Protein AF-A0A2T1A103-F1 (afdb_monomer_lite)

Structure (mmCIF, N/CA/C/O backbone):
data_AF-A0A2T1A103-F1
#
_entry.id   AF-A0A2T1A103-F1
#
loop_
_atom_site.group_PDB
_atom_site.id
_atom_site.type_symbol
_atom_site.label_atom_id
_atom_site.label_alt_id
_atom_site.label_comp_id
_atom_site.label_asym_id
_atom_site.label_entity_id
_atom_site.label_seq_id
_atom_site.pdbx_PDB_ins_code
_atom_site.Cartn_x
_atom_site.Cartn_y
_atom_site.Cartn_z
_atom_site.occupancy
_atom_site.B_iso_or_equiv
_atom_site.auth_seq_id
_atom_site.auth_comp_id
_atom_site.auth_asym_id
_atom_site.auth_atom_id
_atom_site.pdbx_PDB_model_num
ATOM 1 N N . MET A 1 1 ? -15.173 -16.725 15.315 1.00 43.38 1 MET A N 1
ATOM 2 C CA . MET A 1 1 ? -15.925 -16.155 14.168 1.00 43.38 1 MET A CA 1
ATOM 3 C C . MET A 1 1 ? -15.223 -14.964 13.466 1.00 43.38 1 MET A C 1
ATOM 5 O O . MET A 1 1 ? -15.903 -14.164 12.845 1.00 43.38 1 MET A O 1
ATOM 9 N N . ARG A 1 2 ? -13.879 -14.815 13.492 1.00 43.91 2 ARG A N 1
ATOM 10 C CA . ARG A 1 2 ? -13.164 -13.642 12.906 1.00 43.91 2 ARG A CA 1
ATOM 11 C C . ARG A 1 2 ? -12.462 -13.895 11.554 1.00 43.91 2 ARG A C 1
ATOM 13 O O . ARG A 1 2 ? -11.987 -12.943 10.951 1.00 43.91 2 ARG A O 1
ATOM 20 N N . ALA A 1 3 ? -12.419 -15.137 11.063 1.00 41.94 3 ALA A N 1
ATOM 21 C CA . ALA A 1 3 ? -11.714 -15.483 9.818 1.00 41.94 3 ALA A CA 1
ATOM 22 C C . ALA A 1 3 ? -12.531 -15.193 8.539 1.00 41.94 3 ALA A C 1
ATOM 24 O O . ALA A 1 3 ? -11.980 -14.758 7.534 1.00 41.94 3 ALA A O 1
ATOM 25 N N . LEU A 1 4 ? -13.862 -15.327 8.597 1.00 45.59 4 LEU A N 1
ATOM 26 C CA . LEU A 1 4 ? -14.721 -15.297 7.403 1.00 45.59 4 LEU A CA 1
ATOM 27 C C . LEU A 1 4 ? -14.848 -13.912 6.740 1.00 45.59 4 LEU A C 1
ATOM 29 O O . LEU A 1 4 ? -15.034 -13.826 5.529 1.00 45.59 4 LEU A O 1
ATOM 33 N N . VAL A 1 5 ? -14.710 -12.816 7.495 1.00 47.00 5 VAL A N 1
ATOM 34 C CA . VAL A 1 5 ? -14.847 -11.456 6.936 1.00 47.00 5 VAL A CA 1
ATOM 35 C C . VAL A 1 5 ? -13.583 -11.035 6.174 1.00 47.00 5 VAL A C 1
ATOM 37 O O . VAL A 1 5 ? -13.667 -10.334 5.168 1.00 47.00 5 VAL A O 1
ATOM 40 N N . ALA A 1 6 ? -12.402 -11.500 6.595 1.00 48.12 6 ALA A N 1
ATOM 41 C CA . ALA A 1 6 ? -11.149 -11.203 5.903 1.00 48.12 6 ALA A CA 1
ATOM 42 C C . ALA A 1 6 ? -11.046 -11.941 4.557 1.00 48.12 6 ALA A C 1
ATOM 44 O O . ALA A 1 6 ? -10.628 -11.322 3.571 1.00 48.12 6 ALA A O 1
ATOM 45 N N . ASP A 1 7 ? -11.474 -13.210 4.514 1.00 45.69 7 ASP A N 1
ATOM 46 C CA . ASP A 1 7 ? -11.533 -14.032 3.297 1.00 45.69 7 ASP A CA 1
ATOM 47 C C . ASP A 1 7 ? -12.546 -13.496 2.284 1.00 45.69 7 ASP A C 1
ATOM 49 O O . ASP A 1 7 ? -12.238 -13.390 1.096 1.00 45.69 7 ASP A O 1
ATOM 53 N N . LEU A 1 8 ? -13.723 -13.053 2.742 1.00 46.28 8 LEU A N 1
ATOM 54 C CA . LEU A 1 8 ? -14.737 -12.491 1.850 1.00 46.28 8 LEU A CA 1
ATOM 55 C C . LEU A 1 8 ? -14.249 -11.206 1.169 1.00 46.28 8 LEU A C 1
ATOM 57 O O . LEU A 1 8 ? -14.463 -11.028 -0.028 1.00 46.28 8 LEU A O 1
ATOM 61 N N . VAL A 1 9 ? -13.525 -10.332 1.882 1.00 50.69 9 VAL A N 1
ATOM 62 C CA . VAL A 1 9 ? -12.984 -9.119 1.251 1.00 50.69 9 VAL A CA 1
ATOM 63 C C . VAL A 1 9 ? -11.777 -9.427 0.359 1.00 50.69 9 VAL A C 1
ATOM 65 O O . VAL A 1 9 ? -11.596 -8.746 -0.645 1.00 50.69 9 VAL A O 1
ATOM 68 N N . GLN A 1 10 ? -10.953 -10.442 0.662 1.00 49.34 10 GLN A N 1
ATOM 69 C CA . GLN A 1 10 ? -9.934 -10.895 -0.302 1.00 49.34 10 GLN A CA 1
ATOM 70 C C . GLN A 1 10 ? -10.591 -11.385 -1.598 1.00 49.34 10 GLN A C 1
ATOM 72 O O . GLN A 1 10 ? -10.198 -10.946 -2.677 1.00 49.34 10 GLN A O 1
ATOM 77 N N . ASN A 1 11 ? -11.638 -12.205 -1.493 1.00 42.88 11 ASN A N 1
ATOM 78 C CA . ASN A 1 11 ? -12.364 -12.716 -2.652 1.00 42.88 11 ASN A CA 1
ATOM 79 C C . ASN A 1 11 ? -13.065 -11.609 -3.440 1.00 42.88 11 ASN A C 1
ATOM 81 O O . ASN A 1 11 ? -13.009 -11.630 -4.662 1.00 42.88 11 ASN A O 1
ATOM 85 N N . VAL A 1 12 ? -13.650 -10.604 -2.783 1.00 51.09 12 VAL A N 1
ATOM 86 C CA . VAL A 1 12 ? -14.264 -9.453 -3.470 1.00 51.09 12 VAL A CA 1
ATOM 87 C C . VAL A 1 12 ? -13.219 -8.595 -4.183 1.00 51.09 12 VAL A C 1
ATOM 89 O O . VAL A 1 12 ? -13.453 -8.179 -5.313 1.00 51.09 12 VAL A O 1
ATOM 92 N N . VAL A 1 13 ? -12.049 -8.356 -3.582 1.00 54.25 13 VAL A N 1
ATOM 93 C CA . VAL A 1 13 ? -10.981 -7.554 -4.210 1.00 54.25 13 VAL A CA 1
ATOM 94 C C . VAL A 1 13 ? -10.370 -8.284 -5.411 1.00 54.25 13 VAL A C 1
ATOM 96 O O . VAL A 1 13 ? -10.154 -7.656 -6.449 1.00 54.25 13 VAL A O 1
ATOM 99 N N . MET A 1 14 ? -10.167 -9.602 -5.312 1.00 48.94 14 MET A N 1
ATOM 100 C CA . MET A 1 14 ? -9.715 -10.434 -6.435 1.00 48.94 14 MET A CA 1
ATOM 101 C C . MET A 1 14 ? -10.798 -10.573 -7.518 1.00 48.94 14 MET A C 1
ATOM 103 O O . MET A 1 14 ? -10.502 -10.466 -8.708 1.00 48.94 14 MET A O 1
ATOM 107 N N . ALA A 1 15 ? -12.068 -10.728 -7.129 1.00 48.38 15 ALA A N 1
ATOM 108 C CA . ALA A 1 15 ? -13.197 -10.804 -8.056 1.00 48.38 15 ALA A CA 1
ATOM 109 C C . ALA A 1 15 ? -13.450 -9.476 -8.789 1.00 48.38 15 ALA A C 1
ATOM 111 O O . ALA A 1 15 ? -13.805 -9.500 -9.967 1.00 48.38 15 ALA A O 1
ATOM 112 N N . ASN A 1 16 ? -13.221 -8.323 -8.147 1.00 43.97 16 ASN A N 1
ATOM 113 C CA . ASN A 1 16 ? -13.309 -7.020 -8.813 1.00 43.97 16 ASN A CA 1
ATOM 114 C C . ASN A 1 16 ? -12.141 -6.771 -9.771 1.00 43.97 16 ASN A C 1
ATOM 116 O O . ASN A 1 16 ? -12.347 -6.138 -10.801 1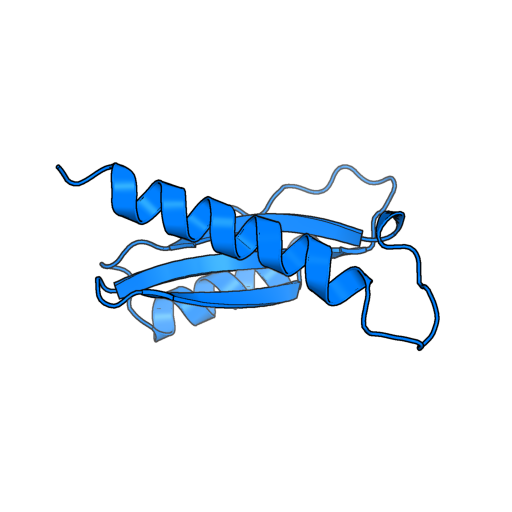.00 43.97 16 ASN A O 1
ATOM 120 N N . SER A 1 17 ? -10.949 -7.312 -9.488 1.00 49.41 17 SER A N 1
ATOM 121 C CA . SER A 1 17 ? -9.821 -7.256 -10.430 1.00 49.41 17 SER A CA 1
ATOM 122 C C . SER A 1 17 ? -10.169 -7.918 -11.765 1.00 49.41 17 SER A C 1
ATOM 124 O O . SER A 1 17 ? -9.811 -7.408 -12.818 1.00 49.41 17 SER A O 1
ATOM 126 N N . LYS A 1 18 ? -10.929 -9.022 -11.734 1.00 42.56 18 LYS A N 1
ATOM 127 C CA . LYS A 1 18 ? -11.368 -9.723 -12.948 1.00 42.56 18 LYS A CA 1
ATOM 128 C C . LYS A 1 18 ? -12.494 -8.995 -13.699 1.00 42.56 18 LYS A C 1
ATOM 130 O O . LYS A 1 18 ? -12.694 -9.257 -14.879 1.00 42.56 18 LYS A O 1
ATOM 135 N N . ARG A 1 19 ? -13.239 -8.100 -13.036 1.00 45.69 19 ARG A N 1
ATOM 136 C CA . ARG A 1 19 ? -14.353 -7.334 -13.634 1.00 45.69 19 ARG A CA 1
ATOM 137 C C 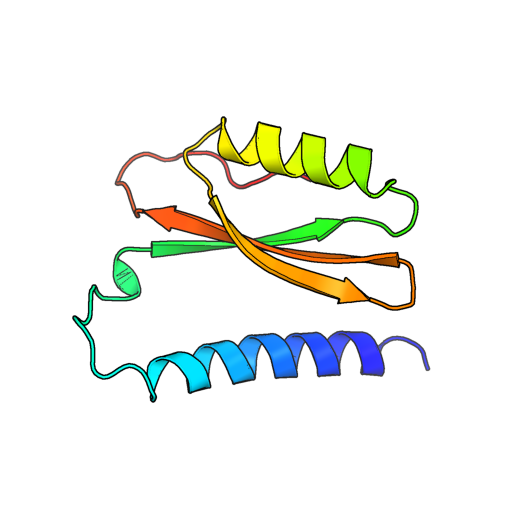. ARG A 1 19 ? -13.908 -6.019 -14.271 1.00 45.69 19 ARG A C 1
ATOM 139 O O . ARG A 1 19 ? -14.481 -5.628 -15.281 1.00 45.69 19 ARG A O 1
ATOM 146 N N . GLU A 1 20 ? -12.879 -5.364 -13.739 1.00 47.78 20 GLU A N 1
ATOM 147 C CA . GLU A 1 20 ? -12.322 -4.143 -14.347 1.00 47.78 20 GLU A CA 1
ATOM 148 C C . GLU A 1 20 ? -11.655 -4.398 -15.704 1.00 47.78 20 GLU A C 1
ATOM 150 O O . GLU A 1 20 ? -11.705 -3.534 -16.579 1.00 47.78 20 GLU A O 1
ATOM 155 N N . ALA A 1 21 ? -11.147 -5.615 -15.924 1.00 50.12 21 ALA A N 1
ATOM 156 C CA . ALA A 1 21 ? -10.646 -6.067 -17.220 1.00 50.12 21 ALA A CA 1
ATOM 157 C C . ALA A 1 21 ? -11.728 -6.092 -18.324 1.00 50.12 21 ALA A C 1
ATOM 159 O O . ALA A 1 21 ? -11.401 -6.093 -19.506 1.00 50.12 21 ALA A O 1
ATOM 160 N N . VAL A 1 22 ? -13.018 -6.097 -17.961 1.00 48.66 22 VAL A N 1
ATOM 161 C CA . VAL A 1 22 ? -14.138 -6.273 -18.905 1.00 48.66 22 VAL A CA 1
ATOM 162 C C . VAL A 1 22 ? -14.742 -4.934 -19.363 1.00 48.66 22 VAL A C 1
ATOM 164 O O . VAL A 1 22 ? -15.473 -4.913 -20.347 1.00 48.66 22 VAL A O 1
ATOM 167 N N . HIS A 1 23 ? -14.441 -3.805 -18.703 1.00 40.47 23 HIS A N 1
ATOM 168 C CA . HIS A 1 23 ? -15.127 -2.523 -18.967 1.00 40.47 23 HIS A CA 1
ATOM 169 C C . HIS A 1 23 ? -14.253 -1.389 -19.530 1.00 40.47 23 HIS A C 1
ATOM 171 O O . HIS A 1 23 ? -14.742 -0.276 -19.702 1.00 40.47 23 HIS A O 1
ATOM 177 N N . SER A 1 24 ? -12.980 -1.641 -19.855 1.00 44.00 24 SER A N 1
ATOM 178 C CA . SER A 1 24 ? -12.088 -0.617 -20.426 1.00 44.00 24 SER A CA 1
ATOM 179 C C . SER A 1 24 ? -11.765 -0.919 -21.890 1.00 44.00 24 SER A C 1
ATOM 181 O O . SER A 1 24 ? -10.778 -1.579 -22.197 1.00 44.00 24 SER A O 1
ATOM 183 N N . GLY A 1 25 ? -12.587 -0.416 -22.812 1.00 42.44 25 GLY A N 1
ATOM 184 C CA . GLY A 1 25 ? -12.337 -0.430 -24.261 1.00 42.44 25 GLY A CA 1
ATOM 185 C C . GLY A 1 25 ? -11.230 0.538 -24.712 1.00 42.44 25 GLY A C 1
ATOM 186 O O . GLY A 1 25 ? -11.413 1.270 -25.678 1.00 42.44 25 GLY A O 1
ATOM 187 N N . ALA A 1 26 ? -10.095 0.579 -24.012 1.00 45.25 26 ALA A N 1
ATOM 188 C CA . ALA A 1 26 ? -8.981 1.481 -24.292 1.00 45.25 26 ALA A CA 1
ATOM 189 C C . ALA A 1 26 ? -7.663 0.707 -24.207 1.00 45.25 26 ALA A C 1
ATOM 191 O O . ALA A 1 26 ? -7.312 0.238 -23.133 1.00 45.25 26 ALA A O 1
ATOM 192 N N . VAL A 1 27 ? -6.973 0.570 -25.349 1.00 45.12 27 VAL A N 1
ATOM 193 C CA . VAL A 1 27 ? -5.609 0.029 -25.522 1.00 45.12 27 VAL A CA 1
ATOM 194 C C . VAL A 1 27 ? -5.297 -1.122 -24.563 1.00 45.12 27 VAL A C 1
ATOM 196 O O . VAL A 1 27 ? -4.817 -0.900 -23.452 1.00 45.12 27 VAL A O 1
ATOM 199 N N . THR A 1 28 ? -5.507 -2.364 -25.004 1.00 46.41 28 THR A N 1
ATOM 200 C CA . THR A 1 28 ? -5.079 -3.565 -24.274 1.00 46.41 28 THR A CA 1
ATOM 201 C C . THR A 1 28 ? -3.554 -3.621 -24.229 1.00 46.41 28 THR A C 1
ATOM 203 O O . THR A 1 28 ? -2.898 -4.373 -24.949 1.00 46.41 28 THR A O 1
ATOM 206 N N . ARG A 1 29 ? -2.958 -2.797 -23.369 1.00 49.81 29 ARG A N 1
ATOM 207 C CA . ARG A 1 29 ? -1.611 -2.990 -22.869 1.00 49.81 29 ARG A CA 1
ATOM 208 C C . ARG A 1 29 ? -1.716 -4.206 -21.965 1.00 49.81 29 ARG A C 1
ATOM 210 O O . ARG A 1 29 ? -2.024 -4.067 -20.787 1.00 49.81 29 ARG A O 1
ATOM 217 N N . ASN A 1 30 ? -1.617 -5.370 -22.600 1.00 57.41 30 ASN A N 1
ATOM 218 C CA . ASN A 1 30 ? -1.772 -6.700 -22.035 1.00 57.41 30 ASN A CA 1
ATOM 219 C C . ASN A 1 30 ? -1.412 -6.729 -20.539 1.00 57.41 30 ASN A C 1
ATOM 221 O O . ASN A 1 30 ? -0.306 -6.344 -20.160 1.00 57.41 30 ASN A O 1
ATOM 225 N N . GLU A 1 31 ? -2.325 -7.194 -19.678 1.00 64.69 31 GLU A N 1
ATOM 226 C CA . GLU A 1 31 ? -2.061 -7.342 -18.235 1.00 64.69 31 GLU A CA 1
ATOM 227 C C . GLU A 1 31 ? -0.817 -8.207 -17.961 1.00 64.69 31 GLU A C 1
ATOM 229 O O . GLU A 1 31 ? -0.173 -8.066 -16.922 1.00 64.69 31 GLU A O 1
ATOM 234 N N . SER A 1 32 ? -0.420 -9.052 -18.923 1.00 67.25 32 SER A N 1
ATOM 235 C CA . SER A 1 32 ? 0.828 -9.817 -18.891 1.00 67.25 32 SER A CA 1
ATOM 236 C C . SER A 1 32 ? 2.090 -8.956 -18.846 1.00 67.25 32 SER A C 1
ATOM 238 O O . SER A 1 32 ? 3.134 -9.466 -18.454 1.00 67.25 32 SER A O 1
ATOM 240 N N . ASP A 1 33 ? 2.020 -7.675 -19.203 1.00 83.94 33 ASP A N 1
ATOM 241 C CA . ASP A 1 33 ? 3.152 -6.753 -19.117 1.00 83.94 33 ASP A CA 1
ATOM 242 C C . ASP A 1 33 ? 3.354 -6.174 -17.716 1.00 83.94 33 ASP A C 1
ATOM 244 O O . ASP A 1 33 ? 4.338 -5.468 -17.476 1.00 83.94 33 ASP A O 1
ATOM 248 N N . TRP A 1 34 ? 2.417 -6.403 -16.798 1.00 86.62 34 TRP A N 1
ATOM 249 C CA . TRP A 1 34 ? 2.501 -5.911 -15.432 1.00 86.62 34 TRP A CA 1
ATOM 250 C C . TRP A 1 34 ? 2.683 -7.064 -14.437 1.00 86.62 34 TRP A C 1
ATOM 252 O O . TRP A 1 34 ? 2.180 -8.181 -14.579 1.00 86.62 34 TRP A O 1
ATOM 262 N N . GLU A 1 35 ? 3.462 -6.779 -13.408 1.00 88.62 35 GLU A N 1
ATOM 263 C CA . GLU A 1 35 ? 3.601 -7.562 -12.191 1.00 88.62 35 GLU A CA 1
ATOM 264 C C . GLU A 1 35 ? 2.810 -6.870 -11.091 1.00 88.62 35 GLU A C 1
ATOM 266 O O . GLU A 1 35 ? 2.903 -5.654 -10.950 1.00 88.62 35 GLU A O 1
ATOM 271 N N . TYR A 1 36 ? 2.071 -7.643 -10.296 1.00 90.12 36 TYR A N 1
ATOM 272 C CA . TYR A 1 36 ? 1.306 -7.142 -9.157 1.00 90.12 36 TYR A CA 1
ATOM 273 C C . TYR A 1 36 ? 1.762 -7.838 -7.878 1.00 90.12 36 TYR A C 1
ATOM 275 O O . TYR A 1 36 ? 1.944 -9.056 -7.852 1.00 90.12 36 TYR A O 1
ATOM 283 N N . ALA A 1 37 ? 1.924 -7.065 -6.811 1.00 90.38 37 ALA A N 1
ATOM 284 C CA . ALA A 1 37 ? 2.323 -7.543 -5.500 1.00 90.38 37 ALA A CA 1
ATOM 285 C C . ALA A 1 37 ? 1.362 -6.994 -4.433 1.00 90.38 37 ALA A C 1
ATOM 287 O O . ALA A 1 37 ? 1.333 -5.782 -4.193 1.00 90.38 37 ALA A O 1
ATOM 288 N N . PRO A 1 38 ? 0.544 -7.855 -3.802 1.00 90.19 38 PRO A N 1
ATOM 289 C CA . PRO A 1 38 ? -0.284 -7.451 -2.680 1.00 90.19 38 PRO A CA 1
ATOM 290 C C . PRO A 1 38 ? 0.574 -7.287 -1.423 1.00 90.19 38 PRO A C 1
ATOM 292 O O . PRO A 1 38 ? 1.419 -8.125 -1.117 1.00 90.19 38 PRO A O 1
ATOM 295 N N . VAL A 1 39 ? 0.311 -6.222 -0.675 1.00 90.25 39 VAL A N 1
ATOM 296 C CA . VAL A 1 39 ? 1.011 -5.862 0.553 1.00 90.25 39 VAL A CA 1
ATOM 297 C C . VAL A 1 39 ? -0.002 -5.484 1.625 1.00 90.25 39 VAL A C 1
ATOM 299 O O . VAL A 1 39 ? -1.031 -4.862 1.337 1.00 90.25 39 VAL A O 1
ATOM 302 N N . ARG A 1 40 ? 0.253 -5.877 2.873 1.00 90.19 40 ARG A N 1
ATOM 303 C CA . ARG A 1 40 ? -0.654 -5.613 3.989 1.00 90.19 40 ARG A CA 1
ATOM 304 C C . ARG A 1 40 ? 0.057 -4.805 5.059 1.00 90.19 40 ARG A C 1
ATOM 306 O O . ARG A 1 40 ? 1.059 -5.243 5.595 1.00 90.19 40 ARG A O 1
ATOM 313 N N . ILE A 1 41 ? -0.522 -3.662 5.406 1.00 90.19 41 ILE A N 1
ATOM 314 C CA . ILE A 1 41 ? -0.013 -2.787 6.459 1.00 90.19 41 ILE A CA 1
ATOM 315 C C . ILE A 1 41 ? -0.888 -2.956 7.699 1.00 90.19 41 ILE A C 1
ATOM 317 O O . ILE A 1 41 ? -2.126 -2.938 7.620 1.00 90.19 41 ILE A O 1
ATOM 321 N N . GLY A 1 42 ? -0.224 -3.133 8.841 1.00 90.25 42 GLY A N 1
ATOM 322 C CA . GLY A 1 42 ? -0.858 -3.316 10.139 1.00 90.25 42 GLY A CA 1
ATOM 323 C C . GLY A 1 42 ? -1.670 -2.098 10.603 1.00 90.25 42 GLY A C 1
ATOM 324 O O . GLY A 1 42 ? -1.499 -0.981 10.103 1.00 90.25 42 GLY A O 1
ATOM 325 N N . PRO A 1 43 ? -2.566 -2.293 11.584 1.00 87.31 43 PRO A N 1
ATOM 326 C CA . PRO A 1 43 ? -3.416 -1.222 12.099 1.00 87.31 43 PRO A CA 1
ATOM 327 C C . PRO A 1 43 ? -2.645 -0.225 12.979 1.00 87.31 43 PRO A C 1
ATOM 329 O O . PRO A 1 43 ? -3.029 0.936 13.062 1.00 87.31 43 PRO A O 1
ATOM 332 N N . HIS A 1 44 ? -1.529 -0.652 13.581 1.00 90.38 44 HIS A N 1
ATOM 333 C CA . HIS A 1 44 ? -0.664 0.185 14.425 1.00 90.38 44 HIS A CA 1
ATOM 334 C C . HIS A 1 44 ? 0.245 1.128 13.628 1.00 90.38 44 HIS A C 1
ATOM 336 O O . HIS A 1 44 ? 0.869 2.022 14.192 1.00 90.38 44 HIS A O 1
ATOM 342 N N . THR A 1 45 ? 0.335 0.947 12.311 1.00 90.50 45 THR A N 1
ATOM 343 C CA . THR A 1 45 ? 1.129 1.825 11.457 1.00 90.50 45 THR A CA 1
ATOM 344 C C . THR A 1 45 ? 0.361 3.128 11.245 1.00 90.50 45 THR A C 1
ATOM 346 O O . THR A 1 45 ? -0.742 3.118 10.710 1.00 90.50 45 THR A O 1
ATOM 349 N N . GLY A 1 46 ? 0.917 4.281 11.613 1.00 88.25 46 GLY A N 1
ATOM 350 C CA . GLY A 1 46 ? 0.275 5.568 11.319 1.00 88.25 46 GLY A CA 1
ATOM 351 C C . GLY A 1 46 ? 0.012 5.768 9.817 1.00 88.25 46 GLY A C 1
ATOM 352 O O . GLY A 1 46 ? 0.618 5.111 8.967 1.00 88.25 46 GLY A O 1
ATOM 353 N N . ILE A 1 47 ? -0.897 6.678 9.455 1.00 85.19 47 ILE A N 1
ATOM 354 C CA . ILE A 1 47 ? -1.164 6.995 8.040 1.00 85.19 47 ILE A CA 1
ATOM 355 C C . ILE A 1 47 ? 0.084 7.551 7.339 1.00 85.19 47 ILE A C 1
ATOM 357 O O . ILE A 1 47 ? 0.429 7.081 6.257 1.00 85.19 47 ILE A O 1
ATOM 361 N N . TRP A 1 48 ? 0.809 8.461 7.998 1.00 91.56 48 TRP A N 1
ATOM 362 C CA . TRP A 1 48 ? 2.054 9.042 7.488 1.00 91.56 48 TRP A CA 1
ATOM 363 C C . TRP A 1 48 ? 3.181 8.025 7.382 1.00 91.56 48 TRP A C 1
ATOM 365 O O . TRP A 1 48 ? 3.901 8.017 6.389 1.00 91.56 48 TRP A O 1
ATOM 375 N N . LEU A 1 49 ? 3.329 7.151 8.380 1.00 91.50 49 LEU A N 1
ATOM 376 C CA . LEU A 1 49 ? 4.348 6.106 8.342 1.00 91.50 49 LEU A CA 1
ATOM 377 C C . LEU A 1 49 ? 4.076 5.132 7.191 1.00 91.50 49 LEU A C 1
ATOM 379 O O . LEU A 1 49 ? 4.969 4.854 6.402 1.00 91.50 49 LEU A O 1
ATOM 383 N N . ALA A 1 50 ? 2.827 4.694 7.025 1.00 89.31 50 ALA A N 1
ATOM 384 C CA . ALA A 1 50 ? 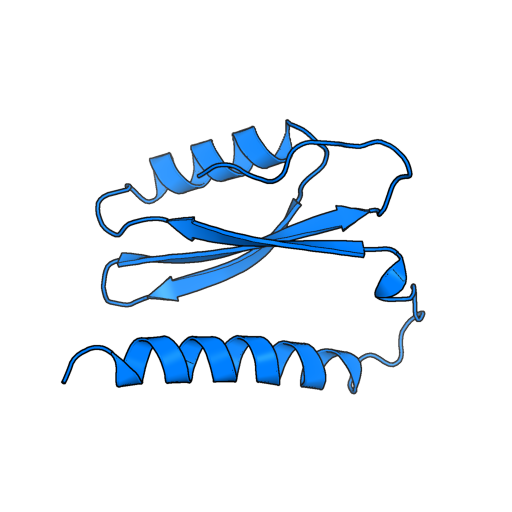2.448 3.832 5.911 1.00 89.31 50 ALA A CA 1
ATOM 385 C C . ALA A 1 50 ? 2.707 4.489 4.549 1.00 89.31 50 ALA A C 1
ATOM 387 O O . ALA A 1 50 ? 3.221 3.834 3.648 1.00 89.31 50 ALA A O 1
ATOM 388 N N . ALA A 1 51 ? 2.377 5.776 4.399 1.00 88.75 51 ALA A N 1
ATOM 389 C CA . ALA A 1 51 ? 2.646 6.519 3.172 1.00 88.75 51 ALA A CA 1
ATOM 390 C C . ALA A 1 51 ? 4.152 6.600 2.872 1.00 88.75 51 ALA A C 1
ATOM 392 O O . ALA A 1 51 ? 4.555 6.358 1.738 1.00 88.75 51 ALA A O 1
ATOM 393 N N . GLN A 1 52 ? 4.981 6.867 3.886 1.00 91.62 52 GLN A N 1
ATOM 394 C CA . GLN A 1 52 ? 6.439 6.894 3.742 1.00 91.62 52 GLN A CA 1
ATOM 395 C C . GLN A 1 52 ? 7.004 5.530 3.340 1.00 91.62 52 GLN A C 1
ATOM 397 O O . GLN A 1 52 ? 7.789 5.460 2.399 1.00 91.62 52 GLN A O 1
ATOM 402 N N . MET A 1 53 ? 6.576 4.443 3.990 1.00 90.00 53 MET A N 1
ATOM 403 C CA . MET A 1 53 ? 7.053 3.101 3.641 1.00 90.00 53 MET A CA 1
ATOM 404 C C . MET A 1 53 ? 6.642 2.714 2.208 1.00 90.00 53 MET A C 1
ATOM 406 O O . MET A 1 53 ? 7.444 2.170 1.456 1.00 90.00 53 MET A O 1
ATOM 410 N N . LEU A 1 54 ? 5.416 3.056 1.795 1.00 88.50 54 LEU A N 1
ATOM 411 C CA . LEU A 1 54 ? 4.935 2.831 0.429 1.00 88.50 54 LEU A CA 1
ATOM 412 C C . LEU A 1 54 ? 5.717 3.644 -0.611 1.00 88.50 54 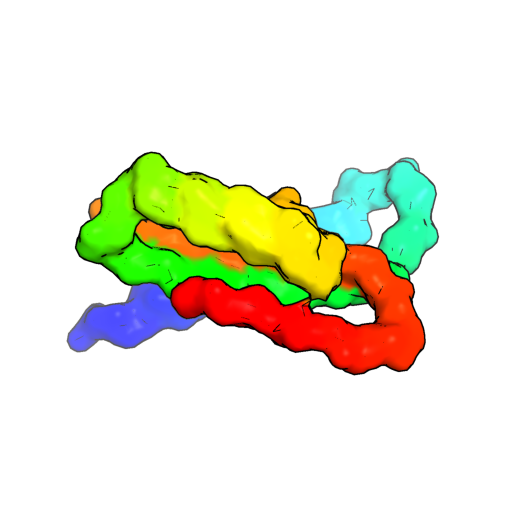LEU A C 1
ATOM 414 O O . LEU A 1 54 ? 6.043 3.116 -1.672 1.00 88.50 54 LEU A O 1
ATOM 418 N N . ALA A 1 55 ? 6.029 4.907 -0.312 1.00 88.75 55 ALA A N 1
ATOM 419 C CA . ALA A 1 55 ? 6.822 5.765 -1.187 1.00 88.75 55 ALA A CA 1
ATOM 420 C C . ALA A 1 55 ? 8.273 5.273 -1.310 1.00 88.75 55 ALA A C 1
ATOM 422 O O . ALA A 1 55 ? 8.808 5.216 -2.415 1.00 88.75 55 ALA A O 1
ATOM 423 N N . ALA A 1 56 ? 8.889 4.849 -0.202 1.00 88.56 56 ALA A N 1
ATOM 424 C CA . ALA A 1 56 ? 10.219 4.243 -0.211 1.00 88.56 56 ALA A CA 1
ATOM 425 C C . ALA A 1 56 ? 10.241 2.972 -1.071 1.00 88.56 56 ALA A C 1
ATOM 427 O O . ALA A 1 56 ? 11.126 2.800 -1.909 1.00 88.56 56 ALA A O 1
ATOM 428 N N . GLN A 1 57 ? 9.215 2.128 -0.936 1.00 84.50 57 GLN A N 1
ATOM 429 C CA . GLN A 1 57 ? 9.095 0.921 -1.744 1.00 84.50 57 GLN A CA 1
ATOM 430 C C . GLN A 1 57 ? 8.859 1.222 -3.223 1.00 84.50 57 GLN A C 1
ATOM 432 O O . GLN A 1 57 ? 9.277 0.443 -4.074 1.00 84.50 57 GLN A O 1
ATOM 437 N N . ALA A 1 58 ? 8.227 2.350 -3.544 1.00 85.75 58 ALA A N 1
ATOM 438 C CA . ALA A 1 58 ? 8.086 2.779 -4.926 1.00 85.75 58 ALA A CA 1
ATOM 439 C C . ALA A 1 58 ? 9.415 3.248 -5.542 1.00 85.75 58 ALA A C 1
ATOM 441 O O . ALA A 1 58 ? 9.681 3.020 -6.722 1.00 85.75 58 ALA A O 1
ATOM 442 N N . GLY A 1 59 ? 10.288 3.841 -4.724 1.00 80.62 59 GLY A N 1
ATOM 443 C CA . GLY A 1 59 ? 11.647 4.202 -5.126 1.00 80.62 59 GLY A CA 1
ATOM 444 C C . GLY A 1 59 ? 12.555 2.993 -5.391 1.00 80.62 59 GLY A C 1
ATOM 445 O O . GLY A 1 59 ? 13.486 3.094 -6.187 1.00 80.62 59 GLY A O 1
ATOM 446 N N . VAL A 1 60 ? 12.281 1.839 -4.769 1.00 77.00 60 VAL A N 1
ATOM 447 C CA . VAL A 1 60 ? 13.121 0.632 -4.851 1.00 77.00 60 VAL A CA 1
ATOM 448 C C . VAL A 1 60 ? 12.444 -0.455 -5.694 1.00 77.00 60 VAL A C 1
ATOM 450 O O . VAL A 1 60 ? 11.402 -0.996 -5.341 1.00 77.00 60 VAL A O 1
ATOM 453 N N . GLY A 1 61 ? 13.058 -0.840 -6.816 1.00 74.69 61 GLY A N 1
ATOM 454 C CA . GLY A 1 61 ? 12.563 -1.953 -7.643 1.00 74.69 61 GLY A CA 1
ATOM 455 C C . GLY A 1 61 ? 11.376 -1.611 -8.555 1.00 74.69 61 GLY A C 1
ATOM 456 O O . GLY A 1 61 ? 10.762 -2.526 -9.113 1.00 74.69 61 GLY A O 1
ATOM 457 N N . GLY A 1 62 ? 11.076 -0.315 -8.721 1.00 85.94 62 GLY A N 1
ATOM 458 C CA . GLY A 1 62 ? 10.136 0.213 -9.718 1.00 85.94 62 GLY A CA 1
ATOM 459 C C . GLY A 1 62 ? 8.668 -0.100 -9.443 1.00 85.94 62 GLY A C 1
ATOM 460 O O . GLY A 1 62 ? 7.872 -0.149 -10.380 1.00 85.94 62 GLY A O 1
ATOM 461 N N . TRP A 1 63 ? 8.320 -0.370 -8.186 1.00 91.12 63 TRP A N 1
ATOM 462 C CA . TRP A 1 63 ? 6.938 -0.581 -7.782 1.00 91.12 63 TRP A CA 1
ATOM 463 C C . TRP A 1 63 ? 6.176 0.747 -7.766 1.00 91.12 63 TRP A C 1
ATOM 465 O O . TRP A 1 63 ? 6.697 1.786 -7.399 1.00 91.12 63 TRP A O 1
ATOM 475 N N . GLU A 1 64 ? 4.910 0.727 -8.138 1.00 91.31 64 GLU A N 1
ATOM 476 C CA . GLU A 1 64 ? 4.007 1.870 -8.038 1.00 91.31 64 GLU A CA 1
ATOM 477 C C . GLU A 1 64 ? 2.697 1.419 -7.398 1.00 91.31 64 GLU A C 1
ATOM 479 O O . GLU A 1 64 ? 2.309 0.251 -7.479 1.00 91.31 64 GLU A O 1
ATOM 484 N N . LEU A 1 65 ? 2.003 2.326 -6.714 1.00 90.81 65 LEU A N 1
ATOM 485 C CA . LEU A 1 65 ? 0.731 1.993 -6.084 1.00 90.81 65 LEU A CA 1
ATOM 486 C C . LEU A 1 65 ? -0.344 1.841 -7.166 1.00 90.81 65 LEU A C 1
ATOM 488 O O .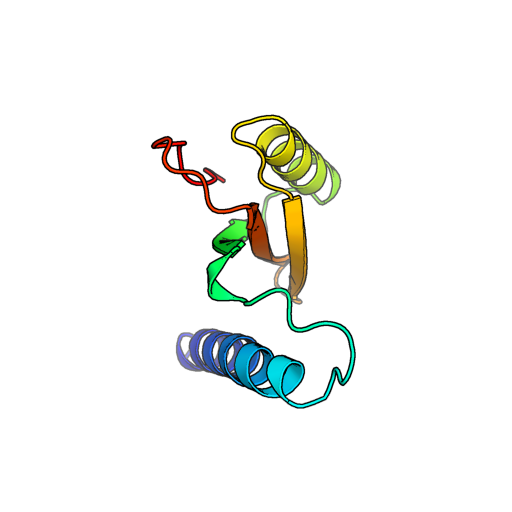 LEU A 1 65 ? -0.626 2.780 -7.903 1.00 90.81 65 LEU A O 1
ATOM 492 N N . ALA A 1 66 ? -0.976 0.671 -7.229 1.00 89.12 66 ALA A N 1
ATOM 493 C CA . ALA A 1 66 ? -2.093 0.405 -8.133 1.00 89.12 66 ALA A CA 1
ATOM 494 C C . ALA A 1 66 ? -3.445 0.611 -7.443 1.00 89.12 66 ALA A C 1
ATOM 496 O O . ALA A 1 66 ? -4.383 1.143 -8.031 1.00 89.12 66 ALA A O 1
ATOM 497 N N . ARG A 1 67 ? -3.559 0.155 -6.191 1.00 87.94 67 ARG A N 1
ATOM 498 C CA . ARG A 1 67 ? -4.798 0.220 -5.408 1.00 87.94 67 ARG A CA 1
ATOM 499 C C . ARG A 1 67 ? -4.496 0.249 -3.920 1.00 87.94 67 ARG A C 1
ATOM 501 O O . ARG A 1 67 ? -3.627 -0.479 -3.452 1.00 87.94 67 ARG A O 1
ATOM 508 N N . VAL A 1 68 ? -5.279 1.020 -3.170 1.00 88.88 68 VAL A N 1
ATOM 509 C CA . VAL A 1 68 ? -5.245 1.045 -1.705 1.00 88.88 68 VAL A CA 1
ATOM 510 C C . VAL A 1 68 ? -6.653 0.835 -1.168 1.00 88.88 68 VAL A C 1
ATOM 512 O O . VAL A 1 68 ? -7.597 1.494 -1.591 1.00 88.88 68 VAL A O 1
ATOM 515 N N . LEU A 1 69 ? -6.785 -0.081 -0.216 1.00 90.12 69 LEU A N 1
ATOM 516 C CA . LEU A 1 69 ? -8.003 -0.348 0.536 1.00 90.12 69 LEU A CA 1
ATOM 517 C C . LEU A 1 69 ? -7.707 -0.122 2.011 1.00 90.12 69 LEU A C 1
ATOM 519 O O . LEU A 1 69 ? -6.857 -0.802 2.589 1.00 90.12 69 LEU A O 1
ATOM 523 N N . LYS A 1 70 ? -8.416 0.826 2.619 1.00 88.44 70 LYS A N 1
ATOM 524 C CA . LYS A 1 70 ? -8.362 1.083 4.056 1.00 88.44 70 LYS A CA 1
ATOM 525 C C . LYS A 1 70 ? -9.543 0.392 4.726 1.00 88.44 70 LYS A C 1
ATOM 527 O O . LYS A 1 70 ? -10.685 0.595 4.324 1.00 88.44 70 LYS A O 1
ATOM 532 N N . TYR A 1 71 ? -9.258 -0.399 5.748 1.00 88.25 71 TYR A N 1
ATOM 533 C CA . TYR A 1 71 ? -10.266 -1.055 6.568 1.00 88.25 71 TYR A CA 1
ATOM 534 C C . TYR A 1 71 ? -10.606 -0.220 7.802 1.00 88.25 71 TYR A C 1
ATOM 536 O O . TYR A 1 71 ? -9.828 0.629 8.243 1.00 88.25 71 TYR A O 1
ATOM 544 N N . THR A 1 72 ? -11.783 -0.482 8.370 1.00 87.25 72 THR A N 1
ATOM 545 C CA . THR A 1 72 ? -12.277 0.167 9.593 1.00 87.25 72 THR A CA 1
ATOM 546 C C . THR A 1 72 ? -11.445 -0.184 10.826 1.00 87.25 72 THR A C 1
ATOM 548 O O . THR A 1 72 ? -11.353 0.624 11.741 1.00 87.25 72 THR A O 1
ATOM 551 N N . ASP A 1 73 ? -10.781 -1.343 10.823 1.00 84.75 73 ASP A N 1
ATOM 552 C CA . ASP A 1 73 ? -9.836 -1.768 11.863 1.00 84.75 73 ASP A CA 1
ATOM 553 C C . ASP A 1 73 ? -8.464 -1.069 11.769 1.00 84.75 73 ASP A C 1
ATOM 555 O O . ASP A 1 73 ? -7.580 -1.337 12.577 1.00 84.75 73 ASP A O 1
ATOM 559 N N . GLY A 1 74 ? -8.265 -0.185 10.781 1.00 84.88 74 GLY A N 1
ATOM 560 C CA . GLY A 1 74 ? -7.008 0.527 10.535 1.00 84.88 74 GLY A CA 1
ATOM 561 C C . GLY A 1 74 ? -6.003 -0.242 9.673 1.00 84.88 74 GLY A C 1
ATOM 562 O O . GLY A 1 74 ? -4.999 0.334 9.230 1.00 84.88 74 GLY A O 1
ATOM 563 N N . THR A 1 75 ? -6.267 -1.516 9.369 1.00 87.88 75 THR A N 1
ATOM 564 C CA . THR A 1 75 ? -5.444 -2.268 8.421 1.00 87.88 75 THR A CA 1
ATOM 565 C C . THR A 1 75 ? -5.593 -1.692 7.021 1.00 87.88 75 THR A C 1
ATOM 567 O O . THR A 1 75 ? -6.616 -1.105 6.653 1.00 87.88 75 THR A O 1
ATOM 570 N N . ARG A 1 76 ? -4.550 -1.840 6.209 1.00 90.31 76 ARG A N 1
ATOM 571 C CA . ARG A 1 76 ? -4.592 -1.459 4.796 1.00 90.31 76 ARG A CA 1
ATOM 572 C C . ARG A 1 76 ? -4.122 -2.617 3.941 1.00 90.31 76 ARG A C 1
ATOM 574 O O . ARG A 1 76 ? -3.108 -3.241 4.243 1.00 90.31 76 ARG A O 1
ATOM 581 N N . LYS A 1 77 ? -4.852 -2.887 2.864 1.00 91.19 77 LYS A N 1
ATOM 582 C CA . LYS A 1 77 ? -4.367 -3.720 1.763 1.00 91.19 77 LYS A CA 1
ATOM 583 C C . LYS A 1 77 ? -3.970 -2.806 0.625 1.00 91.19 77 LYS A C 1
ATOM 585 O O . LYS A 1 77 ? -4.760 -1.972 0.191 1.00 91.19 77 LYS A O 1
ATOM 590 N N . VAL A 1 78 ? -2.754 -2.979 0.150 1.00 90.81 78 VAL A N 1
ATOM 591 C CA . VAL A 1 78 ? -2.206 -2.230 -0.967 1.00 90.81 78 VAL A CA 1
ATOM 592 C C . VAL A 1 78 ? -1.854 -3.222 -2.057 1.00 90.81 78 VAL A C 1
ATOM 594 O O . VAL A 1 78 ? -1.300 -4.278 -1.782 1.00 90.81 78 VAL A O 1
ATOM 597 N N . VAL A 1 79 ? -2.195 -2.901 -3.295 1.00 91.31 79 VAL A N 1
ATOM 598 C CA . VAL A 1 79 ? -1.659 -3.596 -4.460 1.00 91.31 79 VAL A CA 1
ATOM 599 C C . VAL A 1 79 ? -0.624 -2.672 -5.065 1.00 91.31 79 VAL A C 1
ATOM 601 O O . VAL A 1 79 ? -0.956 -1.561 -5.481 1.00 91.31 79 VAL A O 1
ATOM 604 N N . MET A 1 80 ? 0.623 -3.123 -5.094 1.00 91.19 80 MET A N 1
ATOM 605 C CA . MET A 1 80 ? 1.677 -2.485 -5.869 1.00 91.19 80 MET A CA 1
ATOM 606 C C . MET A 1 80 ? 1.745 -3.150 -7.241 1.00 91.19 80 MET A C 1
ATOM 608 O O . MET A 1 80 ? 1.500 -4.352 -7.354 1.00 91.19 80 MET A O 1
ATOM 612 N N . ARG A 1 81 ? 2.064 -2.392 -8.286 1.00 91.62 81 ARG A N 1
ATOM 613 C CA . ARG A 1 81 ? 2.318 -2.927 -9.624 1.00 91.62 81 ARG A CA 1
ATOM 614 C C . ARG A 1 81 ? 3.642 -2.420 -10.170 1.00 91.62 81 ARG A C 1
ATOM 616 O O . ARG A 1 81 ? 4.107 -1.376 -9.743 1.00 91.62 81 ARG A O 1
ATOM 623 N N . ARG A 1 82 ? 4.242 -3.133 -11.113 1.00 90.06 82 ARG A N 1
ATOM 624 C CA . ARG A 1 82 ? 5.396 -2.662 -11.891 1.00 90.06 82 ARG A CA 1
ATOM 625 C C . ARG A 1 82 ? 5.397 -3.286 -13.272 1.00 90.06 82 ARG A C 1
ATOM 627 O O . ARG A 1 82 ? 4.775 -4.324 -13.480 1.00 90.06 82 ARG A O 1
ATOM 634 N N . ARG A 1 83 ? 6.093 -2.672 -14.222 1.00 88.88 83 ARG A N 1
ATOM 635 C CA . ARG A 1 83 ? 6.307 -3.279 -15.540 1.00 88.88 83 ARG A CA 1
ATOM 636 C C . ARG A 1 83 ? 7.135 -4.551 -15.390 1.00 88.88 83 ARG A C 1
ATOM 638 O O . ARG A 1 83 ? 8.177 -4.507 -14.739 1.00 88.88 83 ARG A O 1
ATOM 645 N N . ARG A 1 84 ? 6.693 -5.647 -16.012 1.00 85.12 84 ARG A N 1
ATOM 646 C CA . ARG A 1 84 ? 7.471 -6.884 -16.083 1.00 85.12 84 ARG A CA 1
ATOM 647 C C . ARG A 1 84 ? 8.790 -6.601 -16.765 1.00 85.12 84 ARG A C 1
ATOM 649 O O . ARG A 1 84 ? 8.824 -6.014 -17.847 1.00 85.12 84 ARG A O 1
ATOM 656 N N . ARG A 1 85 ? 9.867 -7.014 -16.114 1.00 80.75 85 ARG A N 1
ATOM 657 C CA . ARG A 1 85 ? 11.228 -6.935 -16.639 1.00 80.75 85 ARG A CA 1
ATOM 658 C C . ARG A 1 85 ? 11.883 -8.292 -16.426 1.00 80.75 85 ARG A C 1
ATOM 660 O O . ARG A 1 85 ? 11.542 -9.003 -15.491 1.00 80.75 85 ARG A O 1
ATOM 667 N N . HIS A 1 86 ? 12.832 -8.643 -17.288 1.00 72.69 86 HIS A N 1
ATOM 668 C CA . HIS A 1 86 ? 13.587 -9.895 -17.159 1.00 72.69 86 HIS A CA 1
ATOM 669 C C . HIS A 1 86 ? 14.525 -9.923 -15.940 1.00 72.69 86 HIS A C 1
ATOM 671 O O . HIS A 1 86 ? 15.075 -10.968 -15.605 1.00 72.69 86 HIS A O 1
ATOM 677 N N . GLU A 1 87 ? 14.708 -8.785 -15.274 1.00 78.88 87 GLU A N 1
ATOM 678 C CA . GLU A 1 87 ? 15.555 -8.647 -14.098 1.00 78.88 87 GLU A CA 1
ATOM 679 C C . GLU A 1 87 ? 14.842 -9.138 -12.832 1.00 78.88 87 GLU A C 1
ATOM 681 O O . GLU A 1 87 ? 13.704 -8.751 -12.545 1.00 78.88 87 GLU A O 1
ATOM 686 N N . HIS A 1 88 ? 15.527 -9.968 -12.042 1.00 73.50 88 HIS A N 1
ATOM 687 C CA . HIS A 1 88 ? 15.012 -10.439 -10.761 1.00 73.50 88 HIS A CA 1
ATOM 688 C C . HIS A 1 88 ? 15.117 -9.334 -9.705 1.00 73.50 88 HIS A C 1
ATOM 690 O O . HIS A 1 88 ? 16.072 -9.255 -8.937 1.00 73.50 88 HIS A O 1
ATOM 696 N N . LEU A 1 89 ? 14.117 -8.461 -9.679 1.00 80.19 89 LEU A N 1
ATOM 697 C CA . LEU A 1 89 ? 14.003 -7.407 -8.681 1.00 80.19 89 LEU A CA 1
ATOM 698 C C . LEU A 1 89 ? 13.200 -7.893 -7.467 1.00 80.19 89 LEU A C 1
ATOM 700 O O . LEU A 1 89 ? 12.184 -8.582 -7.648 1.00 80.19 89 LEU A O 1
ATOM 704 N N . PRO A 1 90 ? 13.571 -7.472 -6.244 1.00 84.75 90 PRO A N 1
ATOM 705 C CA . PRO A 1 90 ? 12.899 -7.907 -5.030 1.00 84.75 90 PRO A CA 1
ATOM 706 C C . PRO A 1 90 ? 11.418 -7.512 -5.029 1.00 84.7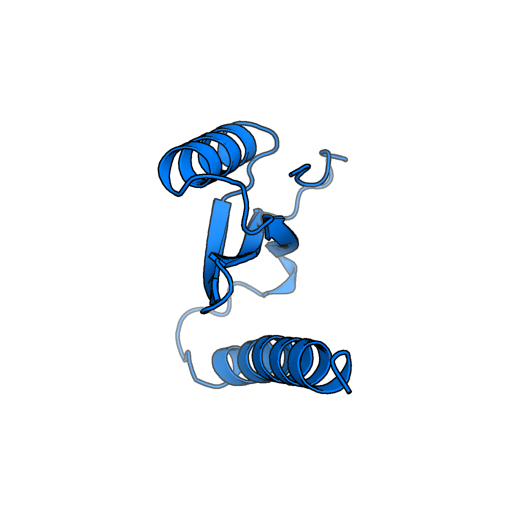5 90 PRO A C 1
ATOM 708 O O . PRO A 1 90 ? 10.996 -6.502 -5.614 1.00 84.75 90 PRO A O 1
ATOM 711 N N . ARG A 1 91 ? 10.617 -8.345 -4.362 1.00 85.44 91 ARG A N 1
ATOM 712 C CA . ARG A 1 91 ? 9.218 -8.039 -4.057 1.00 85.44 91 ARG A CA 1
ATOM 713 C C . ARG A 1 91 ? 9.127 -6.933 -3.010 1.00 85.44 91 ARG A C 1
ATOM 715 O O . ARG A 1 91 ? 10.082 -6.731 -2.260 1.00 85.44 91 ARG A O 1
ATOM 722 N N . PRO A 1 92 ? 7.992 -6.224 -2.945 1.00 84.44 92 PRO A N 1
ATOM 723 C CA . PRO A 1 92 ? 7.804 -5.226 -1.923 1.00 84.44 92 PRO A CA 1
ATOM 724 C C . PRO A 1 92 ? 7.785 -5.848 -0.532 1.00 84.44 92 PRO A C 1
ATOM 726 O O . PRO A 1 92 ? 7.113 -6.857 -0.317 1.00 84.44 92 PRO A O 1
ATOM 729 N N . ILE A 1 93 ? 8.534 -5.241 0.387 1.00 80.06 93 ILE A N 1
ATOM 730 C CA . ILE A 1 93 ? 8.639 -5.658 1.785 1.00 80.06 93 ILE A CA 1
ATOM 731 C C . ILE A 1 93 ? 8.005 -4.577 2.666 1.00 80.06 93 ILE A C 1
ATOM 733 O O . ILE A 1 93 ? 8.511 -3.462 2.720 1.00 80.06 93 ILE A O 1
ATOM 737 N N . LEU A 1 94 ? 6.870 -4.876 3.305 1.00 75.56 94 LEU A N 1
ATOM 738 C CA . LEU A 1 94 ? 6.205 -4.003 4.285 1.00 75.56 94 LEU A CA 1
ATOM 739 C C . LEU A 1 94 ? 5.514 -4.832 5.366 1.00 75.56 94 LEU A C 1
ATOM 741 O O . LEU A 1 94 ? 5.058 -5.950 5.032 1.00 75.56 94 LEU A O 1
#

Organism: NCBI:txid1629062

Sequence (94 aa):
MRALVADLVQNVVMANSKREAVHSGAVTRNESDWEYAPVRIGPHTGIWLAAQMLAAQAGVGGWELARVLKYTDGTRKVVMRRRRRHEHLPRPIL

Foldseek 3Di:
DPPVVVVVVVCVVVVVVVVVVVPDPPDCPDCVQKDKDKDKDDQPQDPVNVVVLQVVLCVFQPWDWPDWDADPSNMIITIIMGGDDPDPGDGRDD

Radius of gyration: 14.78 Å; chains: 1; bounding box: 32×25×40 Å

Secondary structure (DSSP, 8-state):
--SHHHHHHHHHHHHHHHHHTTS--S----GGGEEEEEEEE-TTS-HHHHHHHHHHHHHSTT-EEEEEEE-TTS-EEEEEEEE--SS-PPPP--

InterPro domains:
  IPR043758 Protein of unknown function DUF5703 [PF18963] (33-83)

pLDDT: mean 73.68, std 19.11, range [40.47, 91.62]